Protein AF-A0A957HNW6-F1 (afdb_monomer)

Sequence (121 aa):
MNAKQVIKSQFRATLAMLQQAVEKCPDTVWNDPADKNKFWHIAYHALFYTHLYLQPTEADFTPWSKQQKDYQFMGPVPWPPHNEPEIGDPYTKADVLEYITFCEQQVDDVVDTLDLAGPSG

Structure (mmCIF, N/CA/C/O backbone):
data_AF-A0A957HNW6-F1
#
_entry.id   AF-A0A957HNW6-F1
#
loop_
_atom_site.group_PDB
_atom_site.id
_atom_site.type_symbol
_atom_site.label_atom_id
_atom_site.label_alt_id
_atom_site.label_comp_id
_atom_site.label_asym_id
_atom_site.label_entity_id
_atom_site.label_seq_id
_atom_site.pdbx_PDB_ins_code
_atom_site.Cartn_x
_atom_site.Cartn_y
_atom_site.Cartn_z
_atom_site.occupancy
_atom_site.B_iso_or_equiv
_atom_site.auth_seq_id
_atom_site.auth_comp_id
_atom_site.auth_asym_id
_atom_site.auth_atom_id
_atom_site.pdbx_PDB_model_num
ATOM 1 N N . MET A 1 1 ? -10.988 17.146 20.443 1.00 67.19 1 MET A N 1
ATOM 2 C CA . MET A 1 1 ? -10.368 16.631 19.203 1.00 67.19 1 MET A CA 1
ATOM 3 C C . MET A 1 1 ? -10.812 15.189 19.049 1.00 67.19 1 MET A C 1
ATOM 5 O O . MET A 1 1 ? -10.703 14.451 20.018 1.00 67.19 1 MET A O 1
ATOM 9 N N . ASN A 1 2 ? -11.388 14.803 17.914 1.00 90.94 2 ASN A N 1
ATOM 10 C CA . ASN A 1 2 ? -11.782 13.413 17.686 1.00 90.94 2 ASN A CA 1
ATOM 11 C C . ASN A 1 2 ? -10.570 12.660 17.114 1.00 90.94 2 ASN A C 1
ATOM 13 O O . ASN A 1 2 ? -10.188 12.896 15.970 1.00 90.94 2 ASN A O 1
ATOM 17 N N . ALA A 1 3 ? -9.942 11.801 17.923 1.00 94.25 3 ALA A N 1
ATOM 18 C CA . ALA A 1 3 ? -8.721 11.087 17.542 1.00 94.25 3 ALA A CA 1
ATOM 19 C C . ALA A 1 3 ? -8.908 10.240 16.273 1.00 94.25 3 ALA A C 1
ATOM 21 O O . ALA A 1 3 ? -8.044 10.262 15.403 1.00 94.25 3 ALA A O 1
ATOM 22 N N . LYS A 1 4 ? -10.066 9.587 16.109 1.00 95.25 4 LYS A N 1
ATOM 23 C CA . LYS A 1 4 ? -10.389 8.795 14.912 1.00 95.25 4 LYS A CA 1
ATOM 24 C C . LYS A 1 4 ? -10.420 9.656 13.651 1.00 95.25 4 LYS A C 1
ATOM 26 O O . LYS A 1 4 ? -9.814 9.299 12.647 1.00 95.25 4 LYS A O 1
ATOM 31 N N . GLN A 1 5 ? -11.031 10.842 13.716 1.00 96.44 5 GLN A N 1
ATOM 32 C CA . GLN A 1 5 ? -11.023 11.789 12.591 1.00 96.44 5 GLN A CA 1
ATOM 33 C C . GLN A 1 5 ? -9.607 12.263 12.238 1.00 96.44 5 GLN A C 1
ATOM 35 O O . GLN A 1 5 ? -9.278 12.388 11.059 1.00 96.44 5 GLN A O 1
ATOM 40 N N . VAL A 1 6 ? -8.759 12.503 13.244 1.00 97.25 6 VAL A N 1
ATOM 41 C CA . VAL A 1 6 ? -7.352 12.870 13.019 1.00 97.25 6 VAL A CA 1
ATOM 42 C C . VAL A 1 6 ? -6.598 11.721 12.352 1.00 97.25 6 VAL A C 1
ATOM 44 O O . VAL A 1 6 ? -5.931 11.954 11.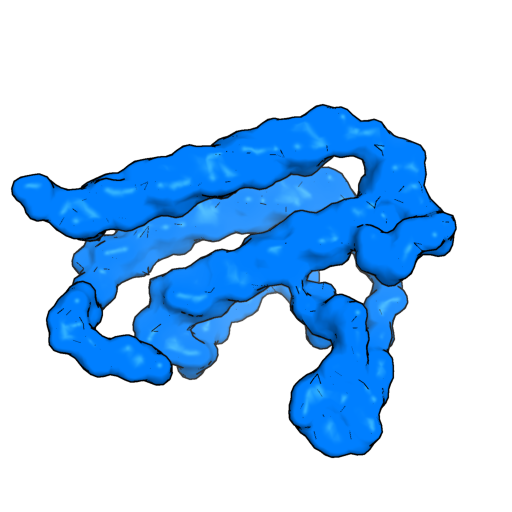349 1.00 97.25 6 VAL A O 1
ATOM 47 N N . ILE A 1 7 ? -6.753 10.490 12.843 1.00 96.06 7 ILE A N 1
ATOM 48 C CA . ILE A 1 7 ? -6.133 9.287 12.268 1.00 96.06 7 ILE A CA 1
ATOM 49 C C . ILE A 1 7 ? -6.548 9.114 10.802 1.00 96.06 7 ILE A C 1
ATOM 51 O O . ILE A 1 7 ? -5.677 9.028 9.936 1.00 96.06 7 ILE A O 1
ATOM 55 N N . LYS A 1 8 ? -7.854 9.174 10.494 1.00 97.62 8 LYS A N 1
ATOM 56 C CA . LYS A 1 8 ? -8.355 9.127 9.107 1.00 97.62 8 LYS A CA 1
ATOM 57 C C . LYS A 1 8 ? -7.711 10.204 8.234 1.00 97.62 8 LYS A C 1
ATOM 59 O O . LYS A 1 8 ? -7.28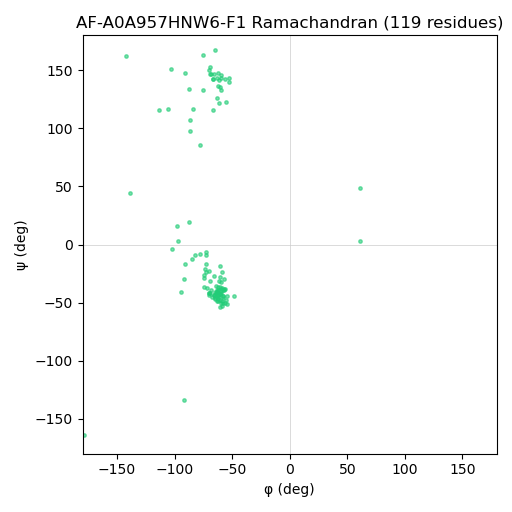4 9.927 7.117 1.00 97.62 8 LYS A O 1
ATOM 64 N N . SER A 1 9 ? -7.600 11.432 8.744 1.00 98.00 9 SER A N 1
ATOM 65 C CA . SER A 1 9 ? -6.959 12.530 8.013 1.00 98.00 9 SER A CA 1
ATOM 66 C C . SER A 1 9 ? -5.474 12.278 7.738 1.00 98.00 9 SER A C 1
ATOM 68 O O . SER A 1 9 ? -5.007 12.632 6.658 1.00 98.00 9 SER A O 1
ATOM 70 N N . GLN A 1 10 ? -4.729 11.699 8.685 1.00 97.88 10 GLN A N 1
ATOM 71 C CA . GLN A 1 10 ? -3.303 11.401 8.506 1.00 97.88 10 GLN A CA 1
ATOM 72 C C . GLN A 1 10 ? -3.085 10.264 7.502 1.00 97.88 10 GLN A C 1
ATOM 74 O O . GLN A 1 10 ? -2.224 10.383 6.627 1.00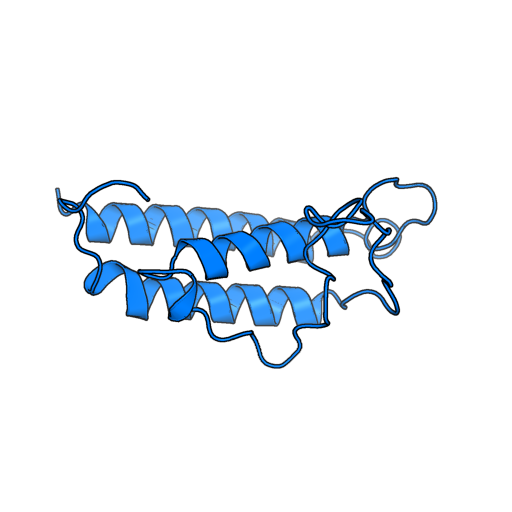 97.88 10 GLN A O 1
ATOM 79 N N . PHE A 1 11 ? -3.900 9.206 7.567 1.00 98.06 11 PHE A N 1
ATOM 80 C CA . PHE A 1 11 ? -3.865 8.123 6.583 1.00 98.06 11 PHE A CA 1
ATOM 81 C C . PHE A 1 11 ? -4.157 8.636 5.175 1.00 98.06 11 PHE A C 1
ATOM 83 O O . PHE A 1 11 ? -3.349 8.414 4.279 1.00 98.06 11 PHE A O 1
ATOM 90 N N . ARG A 1 12 ? -5.245 9.395 4.989 1.00 98.06 12 ARG A N 1
ATOM 91 C CA . ARG A 1 12 ? -5.591 9.984 3.684 1.00 98.06 12 ARG A CA 1
ATOM 92 C C . ARG A 1 12 ? -4.485 10.881 3.140 1.00 98.06 12 ARG A C 1
ATOM 94 O O . ARG A 1 12 ? -4.132 10.773 1.974 1.00 98.06 12 ARG A O 1
ATOM 101 N N . ALA A 1 13 ? -3.897 11.736 3.978 1.00 98.50 13 ALA A N 1
ATOM 102 C CA . ALA A 1 13 ? -2.780 12.576 3.552 1.00 98.50 13 ALA A CA 1
ATOM 103 C C . ALA A 1 13 ? -1.576 11.734 3.099 1.00 98.50 13 ALA A C 1
ATOM 105 O O . ALA A 1 13 ? -0.974 12.019 2.068 1.00 98.50 13 ALA A O 1
ATOM 106 N N . THR A 1 14 ? -1.249 10.673 3.839 1.00 98.19 14 THR A N 1
ATOM 107 C CA . THR A 1 14 ? -0.104 9.802 3.535 1.00 98.19 14 THR A CA 1
ATOM 108 C C . THR A 1 14 ? -0.339 8.973 2.273 1.00 98.19 14 THR A C 1
ATOM 110 O O . THR A 1 14 ? 0.544 8.903 1.418 1.00 98.19 14 THR A O 1
ATOM 113 N N . LEU A 1 15 ? -1.536 8.405 2.111 1.00 98.62 15 LEU A N 1
ATOM 114 C CA . LEU A 1 15 ? -1.936 7.666 0.912 1.00 98.62 15 LEU A CA 1
ATOM 115 C C . LEU A 1 15 ? -1.959 8.579 -0.319 1.00 98.62 15 LEU A C 1
ATOM 117 O O . LEU A 1 15 ? -1.408 8.204 -1.350 1.00 98.62 15 LEU A O 1
ATOM 121 N N . ALA A 1 16 ? -2.444 9.818 -0.191 1.00 98.69 16 ALA A N 1
ATOM 122 C CA . ALA A 1 16 ? -2.390 10.807 -1.267 1.00 98.69 16 ALA A CA 1
ATOM 123 C C . ALA A 1 16 ? -0.949 11.200 -1.648 1.00 98.69 16 ALA A C 1
ATOM 125 O O . ALA A 1 16 ? -0.656 11.431 -2.824 1.00 98.69 16 ALA A O 1
ATOM 126 N N . MET A 1 17 ? -0.022 11.275 -0.684 1.00 98.75 17 MET A N 1
ATOM 127 C CA . MET A 1 17 ? 1.400 11.476 -0.997 1.00 98.75 17 MET A CA 1
ATOM 128 C C . MET A 1 17 ? 1.987 10.274 -1.747 1.00 98.75 17 MET A C 1
ATOM 130 O O . MET A 1 17 ? 2.714 10.467 -2.723 1.00 98.75 17 MET A O 1
ATOM 134 N N . LEU A 1 18 ? 1.667 9.048 -1.320 1.00 98.69 18 LEU A N 1
ATOM 135 C CA . LEU A 1 18 ? 2.121 7.833 -1.997 1.00 98.69 18 LEU A CA 1
ATOM 136 C C . LEU A 1 18 ? 1.546 7.735 -3.417 1.00 98.69 18 LEU A C 1
ATOM 138 O O . LEU A 1 18 ? 2.293 7.440 -4.347 1.00 98.69 18 LEU A O 1
ATOM 142 N N . GLN A 1 19 ? 0.265 8.061 -3.603 1.00 98.75 19 GLN A N 1
ATOM 143 C CA . GLN A 1 19 ? -0.380 8.135 -4.915 1.00 98.75 19 GLN A CA 1
ATOM 144 C C . GLN A 1 19 ? 0.390 9.063 -5.853 1.00 98.75 19 GLN A C 1
ATOM 146 O O . GLN A 1 19 ? 0.797 8.648 -6.936 1.00 98.75 19 GLN A O 1
ATOM 151 N N . GLN A 1 20 ? 0.683 10.288 -5.407 1.00 98.75 20 GLN A N 1
ATOM 152 C CA . GLN A 1 20 ? 1.464 11.235 -6.202 1.00 98.75 20 GLN A CA 1
ATOM 153 C C . GLN A 1 20 ? 2.867 10.712 -6.531 1.00 98.75 20 GLN A C 1
ATOM 155 O O . GLN A 1 20 ? 3.380 10.991 -7.614 1.00 98.75 20 GLN A O 1
ATOM 160 N N . ALA A 1 21 ? 3.505 9.983 -5.611 1.00 98.62 21 ALA A N 1
ATOM 161 C CA . ALA A 1 21 ? 4.813 9.381 -5.853 1.00 98.62 21 ALA A CA 1
ATOM 162 C C . ALA A 1 21 ? 4.741 8.299 -6.944 1.00 98.62 21 ALA A C 1
ATOM 164 O O . ALA A 1 21 ? 5.589 8.278 -7.833 1.00 98.62 21 ALA A O 1
ATOM 165 N N . VAL A 1 22 ? 3.713 7.443 -6.913 1.00 98.69 22 VAL A N 1
ATOM 166 C CA . VAL A 1 22 ? 3.469 6.399 -7.925 1.00 98.69 22 VAL A CA 1
ATOM 167 C C . VAL A 1 22 ? 3.155 7.013 -9.292 1.00 98.69 22 VAL A C 1
ATOM 169 O O . VAL A 1 22 ? 3.748 6.608 -10.291 1.00 98.69 22 VAL A O 1
ATOM 172 N N . GLU A 1 23 ? 2.283 8.024 -9.345 1.00 98.56 23 GLU A N 1
ATOM 173 C CA . GLU A 1 23 ? 1.903 8.718 -10.585 1.00 98.56 23 GLU A CA 1
ATOM 174 C C . GLU A 1 23 ? 3.090 9.432 -11.245 1.00 98.56 23 GLU A C 1
ATOM 176 O O . GLU A 1 23 ? 3.242 9.395 -12.466 1.00 98.56 23 GLU A O 1
ATOM 181 N N . LYS A 1 24 ? 3.950 10.072 -10.443 1.00 98.38 24 LYS A N 1
ATOM 182 C CA . LYS A 1 24 ? 5.112 10.835 -10.931 1.00 98.38 24 LYS A CA 1
ATOM 183 C C . LYS A 1 24 ? 6.354 9.978 -11.171 1.00 98.38 24 LYS A C 1
ATOM 185 O O . LYS A 1 24 ? 7.311 10.473 -11.766 1.00 98.38 24 LYS A O 1
ATOM 190 N N . CYS A 1 25 ? 6.377 8.730 -10.702 1.00 98.31 25 CYS A N 1
ATOM 191 C CA . CYS A 1 25 ? 7.516 7.835 -10.883 1.00 98.31 25 CYS A CA 1
ATOM 192 C C . CYS A 1 25 ? 7.738 7.560 -12.382 1.00 98.31 25 CYS A C 1
ATOM 194 O O . CYS A 1 25 ? 6.799 7.142 -13.053 1.00 98.31 25 CYS A O 1
ATOM 196 N N . PRO A 1 26 ? 8.932 7.774 -12.959 1.00 97.94 26 PRO A N 1
ATOM 197 C CA . PRO A 1 26 ? 9.202 7.404 -14.350 1.00 97.94 26 PRO A CA 1
ATOM 198 C C . PRO A 1 26 ? 9.157 5.885 -14.567 1.00 97.94 26 PRO A C 1
ATOM 200 O O . PRO A 1 26 ? 9.575 5.121 -13.700 1.00 97.94 26 PRO A O 1
ATOM 203 N N . ASP A 1 27 ? 8.723 5.428 -15.746 1.00 95.81 27 ASP A N 1
ATOM 204 C CA . ASP A 1 27 ? 8.676 3.986 -16.067 1.00 95.81 27 ASP A CA 1
ATOM 205 C C . ASP A 1 27 ? 10.056 3.319 -15.989 1.00 95.81 27 ASP A C 1
ATOM 207 O O . ASP A 1 27 ? 10.168 2.169 -15.573 1.00 95.81 27 ASP A O 1
ATOM 211 N N . THR A 1 28 ? 11.117 4.061 -16.318 1.00 96.88 28 THR A N 1
ATOM 212 C CA . THR A 1 28 ? 12.503 3.582 -16.227 1.00 96.88 28 THR A CA 1
ATOM 213 C C . THR A 1 28 ? 12.946 3.304 -14.794 1.00 96.88 28 THR A C 1
ATOM 215 O O . THR A 1 28 ? 13.820 2.474 -14.598 1.00 96.88 28 THR A O 1
ATOM 218 N N . VAL A 1 29 ? 12.351 3.985 -13.808 1.00 97.75 29 VAL A N 1
ATOM 219 C CA . VAL A 1 29 ? 12.655 3.822 -12.376 1.00 97.75 29 VAL A CA 1
ATOM 220 C C . VAL A 1 29 ? 11.732 2.786 -11.732 1.00 97.75 29 VAL A C 1
ATOM 222 O O . VAL A 1 29 ? 12.124 2.103 -10.792 1.00 97.75 29 VAL A O 1
ATOM 225 N N . TRP A 1 30 ? 10.506 2.632 -12.247 1.00 98.19 30 TRP A N 1
ATOM 226 C CA . TRP A 1 30 ? 9.469 1.771 -11.666 1.00 98.19 30 TRP A CA 1
ATOM 227 C C . TRP A 1 30 ? 9.967 0.361 -11.319 1.00 98.19 30 TRP A C 1
ATOM 229 O O . TRP A 1 30 ? 9.686 -0.151 -10.233 1.00 98.19 30 TRP A O 1
ATOM 239 N N . ASN A 1 31 ? 10.728 -0.239 -12.237 1.00 97.31 31 ASN A N 1
ATOM 240 C CA . ASN A 1 31 ? 11.304 -1.573 -12.107 1.00 97.31 31 ASN A CA 1
ATOM 241 C C . ASN A 1 31 ? 12.756 -1.618 -12.623 1.00 97.31 31 ASN A C 1
ATOM 243 O O . ASN A 1 31 ? 13.119 -2.527 -13.371 1.00 97.31 31 ASN A O 1
ATOM 247 N N . ASP A 1 32 ? 13.578 -0.623 -12.269 1.00 97.50 32 ASP A N 1
ATOM 248 C CA . ASP A 1 32 ? 14.977 -0.564 -12.714 1.00 97.50 32 ASP A CA 1
ATOM 249 C C . ASP A 1 32 ? 15.754 -1.796 -12.207 1.00 97.50 32 ASP A C 1
ATOM 251 O O . ASP A 1 32 ? 15.812 -2.016 -10.993 1.00 97.50 32 ASP A O 1
ATOM 255 N N . PRO A 1 33 ? 16.372 -2.623 -13.076 1.00 94.88 33 PRO A N 1
ATOM 256 C CA . PRO A 1 33 ? 17.150 -3.788 -12.660 1.00 94.88 33 PRO A CA 1
ATOM 257 C C . PRO A 1 33 ? 18.334 -3.457 -11.734 1.00 94.88 33 PRO A C 1
ATOM 259 O O . PRO A 1 33 ? 18.717 -4.334 -10.959 1.00 94.88 33 PRO A O 1
ATOM 262 N N . ALA A 1 34 ? 18.863 -2.230 -11.751 1.00 96.62 34 ALA A N 1
ATOM 263 C CA . ALA A 1 34 ? 19.968 -1.799 -10.893 1.00 96.62 34 ALA A CA 1
ATOM 264 C C . ALA A 1 34 ? 19.569 -1.602 -9.418 1.00 96.62 34 ALA A C 1
ATOM 266 O O . ALA A 1 34 ? 20.424 -1.701 -8.535 1.00 96.62 34 ALA A O 1
ATOM 267 N N . ASP A 1 35 ? 18.287 -1.362 -9.133 1.00 95.06 35 ASP A N 1
ATOM 268 C CA . ASP A 1 35 ? 17.820 -1.118 -7.768 1.00 95.06 35 ASP A CA 1
ATOM 269 C C . ASP A 1 35 ? 17.764 -2.406 -6.945 1.00 95.06 35 ASP A C 1
ATOM 271 O O . ASP A 1 35 ? 17.188 -3.408 -7.372 1.00 95.06 35 ASP A O 1
ATOM 275 N N . LYS A 1 36 ? 18.290 -2.381 -5.715 1.00 91.50 36 LYS A N 1
ATOM 276 C CA . LYS A 1 36 ? 18.152 -3.521 -4.792 1.00 91.50 36 LYS A CA 1
ATOM 277 C C . LYS A 1 36 ? 16.681 -3.793 -4.459 1.00 91.50 36 LYS A C 1
ATOM 279 O O . LYS A 1 36 ? 16.236 -4.929 -4.557 1.00 91.50 36 LYS A O 1
ATOM 284 N N . ASN A 1 37 ? 15.947 -2.742 -4.097 1.00 92.69 37 ASN A N 1
ATOM 285 C CA . ASN A 1 37 ? 14.510 -2.790 -3.848 1.00 92.69 37 ASN A CA 1
ATOM 286 C C . ASN A 1 37 ? 13.826 -1.953 -4.924 1.00 92.69 37 ASN A C 1
ATOM 288 O O . ASN A 1 37 ? 14.051 -0.745 -4.995 1.00 92.69 37 ASN A O 1
ATOM 292 N N . LYS A 1 38 ? 13.012 -2.592 -5.765 1.00 97.25 38 LYS A N 1
ATOM 293 C CA . LYS A 1 38 ? 12.330 -1.919 -6.876 1.00 97.25 38 LYS A CA 1
ATOM 294 C C . LYS A 1 38 ? 11.281 -0.949 -6.345 1.00 97.25 38 LYS A C 1
ATOM 296 O O . LYS A 1 38 ? 10.625 -1.242 -5.344 1.00 97.25 38 LYS A O 1
ATOM 301 N N . PHE A 1 39 ? 11.062 0.166 -7.041 1.00 98.44 39 PHE A N 1
ATOM 302 C CA . PHE A 1 39 ? 10.076 1.164 -6.618 1.00 98.44 39 PHE A CA 1
ATOM 303 C C . PHE A 1 39 ? 8.683 0.547 -6.424 1.00 98.44 39 PHE A C 1
ATOM 305 O O . PHE A 1 39 ? 8.053 0.762 -5.387 1.00 98.44 39 PHE A O 1
ATOM 312 N N . TRP A 1 40 ? 8.219 -0.256 -7.390 1.00 98.44 40 TRP A N 1
ATOM 313 C CA . TRP A 1 40 ? 6.917 -0.928 -7.307 1.00 98.44 40 TRP A CA 1
ATOM 314 C C . TRP A 1 40 ? 6.799 -1.814 -6.061 1.00 98.44 40 TRP A C 1
ATOM 316 O O . TRP A 1 40 ? 5.753 -1.844 -5.415 1.00 98.44 40 TRP A O 1
ATOM 326 N N . HIS A 1 41 ? 7.887 -2.501 -5.699 1.00 98.25 41 HIS A N 1
ATOM 327 C CA . HIS A 1 41 ? 7.931 -3.430 -4.574 1.00 98.25 41 HIS A CA 1
ATOM 328 C C . HIS A 1 41 ? 7.895 -2.674 -3.247 1.00 98.25 41 HIS A C 1
ATOM 330 O O . HIS A 1 41 ? 7.195 -3.084 -2.326 1.00 98.25 41 HIS A O 1
ATOM 336 N N . ILE A 1 42 ? 8.557 -1.514 -3.183 1.00 98.38 42 ILE A N 1
ATOM 337 C CA . ILE A 1 42 ? 8.483 -0.590 -2.045 1.00 98.38 42 ILE A CA 1
ATOM 338 C C . ILE A 1 42 ? 7.072 -0.045 -1.859 1.00 98.38 42 ILE A C 1
ATOM 340 O O . ILE A 1 42 ? 6.540 -0.100 -0.748 1.00 98.38 42 ILE A O 1
ATOM 344 N N . ALA A 1 43 ? 6.452 0.442 -2.933 1.00 98.50 43 ALA A N 1
ATOM 345 C CA . ALA A 1 43 ? 5.090 0.958 -2.872 1.00 98.50 43 ALA A CA 1
ATOM 346 C C . ALA A 1 43 ? 4.099 -0.134 -2.435 1.00 98.50 43 ALA A C 1
ATOM 348 O O . ALA A 1 43 ? 3.292 0.087 -1.532 1.00 98.50 43 ALA A O 1
ATOM 349 N N . TYR A 1 44 ? 4.209 -1.332 -3.014 1.00 98.56 44 TYR A N 1
ATOM 350 C CA . TYR A 1 44 ? 3.378 -2.474 -2.645 1.00 98.56 44 TYR A CA 1
ATOM 351 C C . TYR A 1 44 ? 3.581 -2.906 -1.186 1.00 98.56 44 TYR A C 1
ATOM 353 O O . TYR A 1 44 ? 2.603 -3.081 -0.466 1.00 98.56 44 TYR A O 1
ATOM 361 N N . HIS A 1 45 ? 4.826 -3.040 -0.723 1.00 98.38 45 HIS A N 1
ATOM 362 C CA . HIS A 1 45 ? 5.137 -3.402 0.663 1.00 98.38 45 HIS A CA 1
ATOM 363 C C . HIS A 1 45 ? 4.527 -2.411 1.659 1.00 98.38 45 HIS A C 1
ATOM 365 O O . HIS A 1 45 ? 3.888 -2.818 2.628 1.0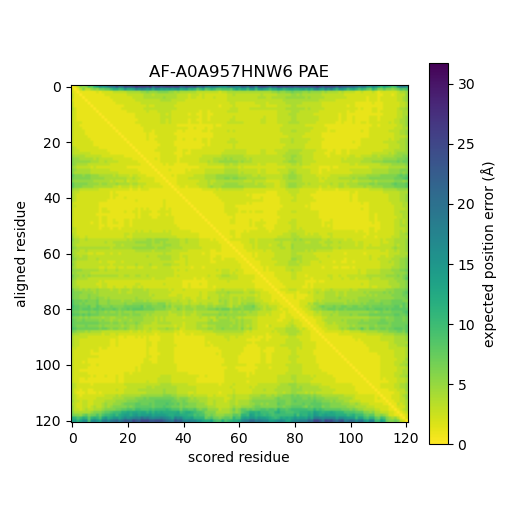0 98.38 45 HIS A O 1
ATOM 371 N N . ALA A 1 46 ? 4.677 -1.107 1.402 1.00 98.44 46 ALA A N 1
ATOM 372 C CA . ALA A 1 46 ? 4.096 -0.072 2.250 1.00 98.44 46 ALA A CA 1
ATOM 373 C C . ALA A 1 46 ? 2.564 -0.192 2.327 1.00 98.44 46 ALA A C 1
ATOM 375 O O . ALA A 1 46 ? 1.991 -0.088 3.414 1.00 98.44 46 ALA A O 1
ATOM 376 N N . LEU A 1 47 ? 1.899 -0.461 1.199 1.00 98.69 47 LEU A N 1
ATOM 377 C CA . LEU A 1 47 ? 0.448 -0.659 1.150 1.00 98.69 47 LEU A CA 1
ATOM 378 C C . LEU A 1 47 ? 0.005 -1.947 1.831 1.00 98.69 47 LEU A C 1
ATOM 380 O O . LEU A 1 47 ? -0.973 -1.926 2.572 1.00 98.69 47 LEU A O 1
ATOM 384 N N . PHE A 1 48 ? 0.737 -3.044 1.636 1.00 98.50 48 PHE A N 1
ATOM 385 C CA . PHE A 1 48 ? 0.453 -4.310 2.300 1.00 98.50 48 PHE A CA 1
ATOM 386 C C . PHE A 1 48 ? 0.431 -4.137 3.819 1.00 98.50 48 PHE A C 1
ATOM 388 O O . PHE A 1 48 ? -0.553 -4.500 4.458 1.00 98.50 48 PHE A O 1
ATOM 395 N N . TYR A 1 49 ? 1.467 -3.522 4.394 1.00 97.81 49 TYR A N 1
ATOM 396 C CA . TYR A 1 49 ? 1.528 -3.320 5.842 1.00 97.81 49 TYR A CA 1
ATOM 397 C C . TYR A 1 49 ? 0.586 -2.223 6.339 1.00 97.81 49 TYR A C 1
ATOM 399 O O . TYR A 1 49 ? 0.082 -2.330 7.453 1.00 97.81 49 TYR A O 1
ATOM 407 N N . THR A 1 50 ? 0.275 -1.219 5.512 1.00 97.69 50 THR A N 1
ATOM 408 C CA . THR A 1 50 ? -0.811 -0.272 5.810 1.00 97.69 50 THR A CA 1
ATOM 409 C C . THR A 1 50 ? -2.134 -1.014 5.963 1.00 97.69 50 THR A C 1
ATOM 411 O O . THR A 1 50 ? -2.838 -0.813 6.945 1.00 97.69 50 THR A O 1
ATOM 414 N N . HIS A 1 51 ? -2.457 -1.900 5.023 1.00 97.94 51 HIS A N 1
ATOM 415 C CA . HIS A 1 51 ? -3.692 -2.668 5.044 1.00 97.94 51 HIS A CA 1
ATOM 416 C C . HIS A 1 51 ? -3.729 -3.677 6.202 1.00 97.94 51 HIS A C 1
ATOM 418 O O . HIS A 1 51 ? -4.736 -3.740 6.908 1.00 97.94 51 HIS A O 1
ATOM 424 N N . LEU A 1 52 ? -2.639 -4.421 6.425 1.00 96.81 52 LEU A N 1
ATOM 425 C CA . LEU A 1 52 ? -2.522 -5.407 7.501 1.00 96.81 52 LEU A CA 1
ATOM 426 C C . LEU A 1 52 ? -2.675 -4.764 8.882 1.00 96.81 52 LEU A C 1
ATOM 428 O O . LEU A 1 52 ? -3.534 -5.177 9.651 1.00 96.81 52 LEU A O 1
ATOM 432 N N . TYR A 1 53 ? -1.882 -3.733 9.186 1.00 94.12 53 TYR A N 1
ATOM 433 C CA . TYR A 1 53 ? -1.876 -3.110 10.516 1.00 94.12 53 TYR A CA 1
ATOM 434 C C . TYR A 1 53 ? -3.048 -2.175 10.777 1.00 94.12 53 TYR A C 1
ATOM 436 O O . TYR A 1 53 ? -3.231 -1.709 11.900 1.00 94.12 53 TYR A O 1
ATOM 444 N N . LEU A 1 54 ? -3.847 -1.894 9.755 1.00 93.94 54 LEU A N 1
ATOM 445 C CA . LEU A 1 54 ? -5.121 -1.233 9.951 1.00 93.94 54 LEU A CA 1
ATOM 446 C C . LEU A 1 54 ? -6.167 -2.178 10.553 1.00 93.94 54 LEU A C 1
ATOM 448 O O . LEU A 1 54 ? -7.088 -1.697 11.208 1.00 93.94 54 LEU A O 1
ATOM 452 N N . GLN A 1 55 ? -6.040 -3.493 10.344 1.00 93.44 55 GLN A N 1
ATOM 453 C CA . GLN A 1 55 ? -7.004 -4.462 10.861 1.00 93.44 55 GLN A CA 1
ATOM 454 C C . GLN A 1 55 ? -6.912 -4.593 12.389 1.00 93.44 55 GLN A C 1
ATOM 456 O O . GLN A 1 55 ? -5.825 -4.442 12.948 1.00 93.44 55 GLN A O 1
ATOM 461 N N . PRO A 1 56 ? -8.022 -4.923 13.080 1.00 89.19 56 PRO A N 1
ATOM 462 C CA . PRO A 1 56 ? -8.006 -5.132 14.528 1.00 89.19 56 PRO A CA 1
ATOM 463 C C . PRO A 1 56 ? -7.048 -6.245 14.974 1.00 89.19 56 PRO A C 1
ATOM 465 O O . PRO A 1 56 ? -6.400 -6.117 16.011 1.00 89.19 56 PRO A O 1
ATOM 468 N N . THR A 1 57 ? -6.952 -7.328 14.196 1.00 89.56 57 THR A N 1
ATOM 469 C CA . THR A 1 57 ? -6.005 -8.429 14.411 1.00 89.56 57 THR A CA 1
ATOM 470 C C . THR A 1 57 ? -5.472 -8.964 13.079 1.00 89.56 57 THR A C 1
ATOM 472 O O . THR A 1 57 ? -6.090 -8.776 12.031 1.00 89.56 57 THR A O 1
ATOM 475 N N . GLU A 1 58 ? -4.356 -9.703 13.106 1.00 91.25 58 GLU A N 1
ATOM 476 C CA . GLU A 1 58 ? -3.838 -10.389 11.908 1.00 91.25 58 GLU A CA 1
ATOM 477 C C . GLU A 1 58 ? -4.834 -11.411 11.329 1.00 91.25 58 GLU A C 1
ATOM 479 O O . GLU A 1 58 ? -4.834 -11.653 10.125 1.00 91.25 58 GLU A O 1
ATOM 484 N N . ALA A 1 59 ? -5.705 -11.995 12.161 1.00 93.19 59 ALA A N 1
ATOM 485 C CA . ALA A 1 59 ? -6.706 -12.969 11.723 1.00 93.19 59 ALA A CA 1
ATOM 486 C C . ALA A 1 59 ? -7.872 -12.329 10.949 1.00 93.19 59 ALA A C 1
ATOM 488 O O . ALA A 1 59 ? -8.542 -13.020 10.183 1.00 93.19 59 ALA A O 1
ATOM 489 N N . ASP A 1 60 ? -8.095 -11.024 11.125 1.00 93.25 60 ASP A N 1
ATOM 490 C CA . ASP A 1 60 ? -9.118 -10.263 10.400 1.00 93.25 60 ASP A CA 1
ATOM 491 C C . ASP A 1 60 ? -8.632 -9.814 9.009 1.00 93.25 60 ASP A C 1
ATOM 493 O O . ASP A 1 60 ? -9.412 -9.321 8.191 1.00 93.25 60 ASP A O 1
ATOM 497 N N . PHE A 1 61 ? -7.341 -9.995 8.710 1.00 95.88 61 PHE A N 1
ATOM 498 C CA . PHE A 1 61 ? -6.766 -9.608 7.431 1.00 95.88 61 PHE A CA 1
ATOM 499 C C . PHE A 1 61 ? -7.311 -10.445 6.278 1.00 95.88 61 PHE A C 1
ATOM 501 O O . PHE A 1 61 ? -7.055 -11.644 6.156 1.00 95.88 61 PHE A O 1
ATOM 508 N N . THR A 1 62 ? -8.011 -9.767 5.372 1.00 96.38 62 THR A N 1
ATOM 509 C CA . THR A 1 62 ? -8.451 -10.339 4.102 1.00 96.38 62 THR A CA 1
ATOM 510 C C . THR A 1 62 ? -7.593 -9.769 2.975 1.00 96.38 62 THR A C 1
ATOM 512 O O . THR A 1 62 ? -7.651 -8.565 2.743 1.00 96.38 62 THR A O 1
ATOM 515 N N . PRO A 1 63 ? -6.810 -10.593 2.255 1.00 96.44 63 PRO A N 1
ATOM 516 C CA . PRO A 1 63 ? -5.973 -10.140 1.147 1.00 96.44 63 PRO A CA 1
ATOM 517 C C . PRO A 1 63 ? -6.725 -9.330 0.088 1.00 96.44 63 PRO A C 1
ATOM 519 O O . PRO A 1 63 ? -7.852 -9.660 -0.284 1.00 96.44 63 PRO A O 1
ATOM 522 N N . TRP A 1 64 ? -6.058 -8.319 -0.473 1.00 97.81 64 TRP A N 1
ATOM 523 C CA . TRP A 1 64 ? -6.524 -7.680 -1.705 1.00 97.81 64 TRP A CA 1
ATOM 524 C C . TRP A 1 64 ? -6.537 -8.691 -2.859 1.00 97.81 64 TRP A C 1
ATOM 526 O O . TRP A 1 64 ? -5.703 -9.592 -2.925 1.00 97.81 64 TRP A O 1
ATOM 536 N N . SER A 1 65 ? -7.483 -8.538 -3.786 1.00 97.62 65 SER A N 1
ATOM 537 C CA . SER A 1 65 ? -7.798 -9.525 -4.829 1.00 97.62 65 SER A CA 1
ATOM 538 C C . SER A 1 65 ? -6.618 -9.913 -5.723 1.00 97.62 65 SER A C 1
ATOM 540 O O . SER A 1 65 ? -6.580 -11.040 -6.214 1.00 97.62 65 SER A O 1
ATOM 542 N N . LYS A 1 66 ? -5.660 -9.004 -5.938 1.00 97.94 66 LYS A N 1
ATOM 543 C CA . LYS A 1 66 ? -4.463 -9.248 -6.759 1.00 97.94 66 LYS A CA 1
ATOM 544 C C . LYS A 1 66 ? -3.226 -9.633 -5.950 1.00 97.94 66 LYS A C 1
ATOM 546 O O . LYS A 1 66 ? -2.162 -9.794 -6.544 1.00 97.94 66 LYS A O 1
ATOM 551 N N . GLN A 1 67 ? -3.345 -9.778 -4.629 1.00 96.06 67 GLN A N 1
ATOM 552 C CA . GLN A 1 67 ? -2.227 -10.145 -3.770 1.00 96.06 67 GLN A CA 1
ATOM 553 C C . GLN A 1 67 ? -1.584 -11.455 -4.240 1.00 96.06 67 GLN A C 1
ATOM 555 O O . GLN A 1 67 ? -2.216 -12.509 -4.279 1.00 96.06 67 GLN A O 1
ATOM 560 N N . GLN A 1 68 ? -0.292 -11.378 -4.531 1.00 96.56 68 GLN A N 1
ATOM 561 C CA . GLN A 1 68 ? 0.565 -12.525 -4.779 1.00 96.56 68 GLN A CA 1
ATOM 562 C C . GLN A 1 68 ? 1.213 -12.999 -3.482 1.00 96.56 68 GLN A C 1
ATOM 564 O O . GLN A 1 68 ? 1.502 -12.213 -2.573 1.00 96.56 68 GLN A O 1
ATOM 569 N N . LYS A 1 69 ? 1.440 -14.309 -3.400 1.00 95.00 69 LYS A N 1
ATOM 570 C CA . LYS A 1 69 ? 2.071 -14.938 -2.243 1.00 95.00 69 LYS A CA 1
ATOM 571 C C . LYS A 1 69 ? 3.471 -14.358 -2.018 1.00 95.00 69 LYS A C 1
ATOM 573 O O . LYS A 1 69 ? 4.255 -14.266 -2.953 1.00 95.00 69 LYS A O 1
ATOM 578 N N . ASP A 1 70 ? 3.766 -14.001 -0.771 1.00 95.69 70 ASP A N 1
ATOM 579 C CA . ASP A 1 70 ? 5.082 -13.572 -0.276 1.00 95.69 70 ASP A CA 1
ATOM 580 C C . ASP A 1 70 ? 5.669 -12.298 -0.921 1.00 95.69 70 ASP A C 1
ATOM 582 O O . ASP A 1 70 ? 6.746 -11.847 -0.529 1.00 95.69 70 ASP A O 1
ATOM 586 N N . TYR A 1 71 ? 4.937 -11.632 -1.823 1.00 96.94 71 TYR A N 1
ATOM 587 C CA . TYR A 1 71 ? 5.367 -10.384 -2.462 1.00 96.94 71 TYR A CA 1
ATOM 588 C C . TYR A 1 71 ? 5.600 -9.240 -1.470 1.00 96.94 71 TYR A C 1
ATOM 590 O O . TYR A 1 71 ? 6.246 -8.254 -1.808 1.00 96.94 71 TYR A O 1
ATOM 598 N N . GLN A 1 72 ? 5.064 -9.317 -0.252 1.00 96.81 72 GLN A N 1
ATOM 599 C CA . GLN A 1 72 ? 5.255 -8.287 0.767 1.00 96.81 72 GLN A CA 1
ATOM 600 C C . GLN A 1 72 ? 6.667 -8.295 1.354 1.00 96.81 72 GLN A C 1
ATOM 602 O O . GLN A 1 72 ? 7.060 -7.325 1.995 1.00 96.81 72 GLN A O 1
ATOM 607 N N . PHE A 1 73 ? 7.440 -9.364 1.172 1.00 96.50 73 PHE A N 1
ATOM 608 C CA . PHE A 1 73 ? 8.778 -9.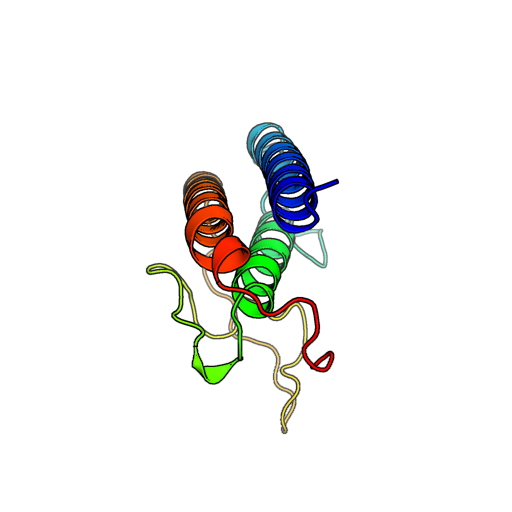454 1.741 1.00 96.50 73 PHE A CA 1
ATOM 609 C C . PHE A 1 73 ? 9.820 -8.840 0.800 1.00 96.50 73 PHE A C 1
ATOM 611 O O . PHE A 1 73 ? 9.832 -9.115 -0.394 1.00 96.50 73 PHE A O 1
ATOM 618 N N . MET A 1 74 ? 10.714 -8.014 1.354 1.00 94.19 74 MET A N 1
ATOM 619 C CA . MET A 1 74 ? 11.868 -7.421 0.649 1.00 94.19 74 MET A CA 1
ATOM 620 C C . MET A 1 74 ? 13.181 -8.186 0.890 1.00 94.19 74 MET A C 1
ATOM 622 O O . MET A 1 74 ? 14.276 -7.653 0.710 1.00 94.19 74 MET A O 1
ATOM 626 N N . GLY A 1 75 ? 13.079 -9.409 1.389 1.00 93.75 75 GLY A N 1
ATOM 627 C CA . GLY A 1 75 ? 14.199 -10.269 1.739 1.00 93.75 75 GLY A CA 1
ATOM 628 C C . GLY A 1 75 ? 13.678 -11.607 2.252 1.00 93.75 75 GLY A C 1
ATOM 629 O O . GLY A 1 75 ? 12.484 -11.883 2.083 1.00 93.75 75 GLY A O 1
ATOM 630 N N . PRO A 1 76 ? 14.525 -12.399 2.928 1.00 95.94 76 PRO A N 1
ATOM 631 C CA . PRO 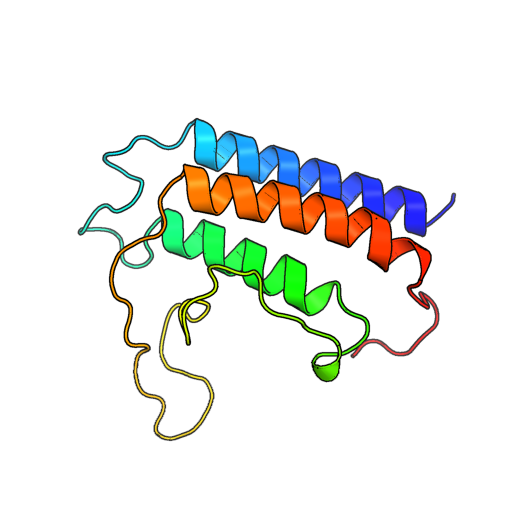A 1 76 ? 14.156 -13.720 3.402 1.00 95.94 76 PRO A CA 1
ATOM 632 C C . PRO A 1 76 ? 12.881 -13.719 4.237 1.00 95.94 76 PRO A C 1
ATOM 634 O O . PRO A 1 76 ? 12.677 -12.849 5.091 1.00 95.94 76 PRO A O 1
ATOM 637 N N . VAL A 1 77 ? 12.046 -14.735 4.033 1.00 95.50 77 VAL A N 1
ATOM 638 C CA . VAL A 1 77 ? 10.852 -14.924 4.858 1.00 95.50 77 VAL A CA 1
ATOM 639 C C . VAL A 1 77 ? 11.241 -15.103 6.337 1.00 95.50 77 VAL A C 1
ATOM 641 O O . VAL A 1 77 ? 12.279 -15.701 6.654 1.00 95.50 77 VAL A O 1
ATOM 644 N N . PRO A 1 78 ? 10.425 -14.609 7.285 1.00 93.94 78 PRO A N 1
ATOM 645 C CA . PRO A 1 78 ? 10.805 -14.582 8.697 1.00 93.94 78 PRO A CA 1
ATOM 646 C C . PRO A 1 78 ? 10.790 -15.963 9.369 1.00 93.94 78 PRO A C 1
ATOM 648 O O . PRO A 1 78 ? 11.270 -16.096 10.493 1.00 93.94 78 PRO A O 1
ATOM 651 N N . TRP A 1 79 ? 10.277 -16.999 8.704 1.00 92.88 79 TRP A N 1
ATOM 652 C CA . TRP A 1 79 ? 10.243 -18.371 9.214 1.00 92.88 79 TRP A CA 1
ATOM 65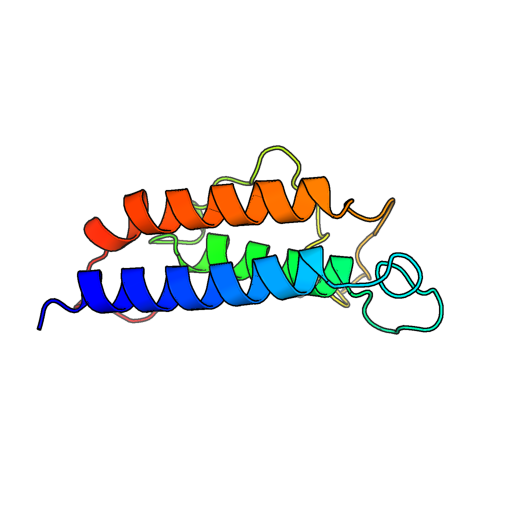3 C C . TRP A 1 79 ? 11.321 -19.265 8.577 1.00 92.88 79 TRP A C 1
ATOM 655 O O . TRP A 1 79 ? 11.687 -19.065 7.416 1.00 92.88 79 TRP A O 1
ATOM 665 N N . PRO A 1 80 ? 11.810 -20.299 9.290 1.00 94.31 80 PRO A N 1
ATOM 666 C CA . PRO A 1 80 ? 12.741 -21.274 8.727 1.00 94.31 80 PRO A CA 1
ATOM 667 C C . PRO A 1 80 ? 12.185 -21.951 7.456 1.00 94.31 80 PRO A C 1
ATOM 669 O O . PRO A 1 80 ? 10.991 -22.252 7.406 1.00 94.31 80 PRO A O 1
ATOM 672 N N . PRO A 1 81 ? 13.020 -22.236 6.439 1.00 95.50 81 PRO A N 1
ATOM 673 C CA . PRO A 1 81 ? 14.478 -22.086 6.414 1.00 95.50 81 PRO A CA 1
ATOM 674 C C . PRO A 1 81 ? 14.970 -20.692 5.967 1.00 95.50 81 PRO A C 1
ATOM 676 O O . PRO A 1 81 ? 16.130 -20.571 5.590 1.00 95.50 81 PRO A O 1
ATOM 679 N N . HIS A 1 82 ? 14.127 -19.651 6.028 1.00 95.12 82 HIS A N 1
ATOM 680 C CA . HIS A 1 82 ? 14.451 -18.281 5.606 1.00 95.12 82 HIS A CA 1
ATOM 681 C C . HIS A 1 82 ? 14.823 -18.187 4.121 1.00 95.12 82 HIS A C 1
ATOM 683 O O . HIS A 1 82 ? 15.843 -17.615 3.746 1.00 95.12 82 HIS A O 1
ATOM 689 N N . ASN A 1 83 ? 13.995 -18.789 3.267 1.00 95.00 83 ASN A N 1
ATOM 690 C CA . ASN A 1 83 ? 14.156 -18.675 1.820 1.00 95.00 83 ASN A CA 1
ATOM 691 C C . ASN A 1 83 ? 13.835 -17.253 1.342 1.00 95.00 83 ASN A C 1
ATOM 693 O O . ASN A 1 83 ? 13.006 -16.562 1.937 1.00 95.00 83 ASN A O 1
ATOM 697 N N . GLU A 1 84 ? 14.442 -16.850 0.229 1.00 93.88 84 GLU A N 1
ATOM 698 C CA . GLU A 1 84 ? 13.999 -15.665 -0.506 1.00 93.88 84 GLU A CA 1
ATOM 699 C C . GLU A 1 84 ? 12.604 -15.910 -1.113 1.00 93.88 84 GLU A C 1
ATOM 701 O O . GLU A 1 84 ? 12.321 -17.033 -1.549 1.00 93.88 84 GLU A O 1
ATOM 706 N N . PRO A 1 85 ? 11.722 -14.897 -1.142 1.00 93.75 85 PRO A N 1
ATOM 707 C CA . PRO A 1 85 ? 10.412 -15.016 -1.765 1.00 93.75 85 PRO A CA 1
ATOM 708 C C . PRO A 1 85 ? 10.547 -15.186 -3.284 1.00 93.75 85 PRO A C 1
ATOM 710 O O . PRO A 1 85 ? 11.381 -14.553 -3.934 1.00 93.75 85 PRO A O 1
ATOM 713 N N . GLU A 1 86 ? 9.686 -16.017 -3.869 1.00 92.69 86 GLU A N 1
ATOM 714 C CA . GLU A 1 86 ? 9.596 -16.178 -5.322 1.00 92.69 86 GLU A CA 1
ATOM 715 C C . GLU A 1 86 ? 8.815 -15.002 -5.926 1.00 92.69 86 GLU A C 1
ATOM 717 O O . GLU A 1 86 ? 7.599 -15.055 -6.108 1.00 92.69 86 GLU A O 1
ATOM 722 N N . ILE A 1 87 ? 9.525 -13.908 -6.207 1.00 93.00 87 ILE A N 1
ATOM 723 C CA . ILE A 1 87 ? 8.956 -12.722 -6.852 1.00 93.00 87 ILE A CA 1
ATOM 724 C C . ILE A 1 87 ? 8.953 -12.918 -8.373 1.00 93.00 87 ILE A C 1
ATOM 726 O O . ILE A 1 87 ? 10.010 -13.043 -8.992 1.00 93.00 87 ILE A O 1
ATOM 730 N N . GLY A 1 88 ? 7.759 -12.951 -8.965 1.00 92.50 88 GLY A N 1
ATOM 731 C CA . GLY A 1 88 ? 7.540 -13.013 -10.409 1.00 92.50 88 GLY A CA 1
ATOM 732 C C . GLY A 1 88 ? 7.402 -11.624 -11.037 1.00 92.50 88 GLY A C 1
ATOM 733 O O . GLY A 1 88 ? 8.188 -10.717 -10.761 1.00 92.50 88 GLY A O 1
ATOM 734 N N . ASP A 1 89 ? 6.387 -11.455 -11.888 1.00 95.69 89 ASP A N 1
ATOM 735 C CA . ASP A 1 89 ? 6.151 -10.196 -12.595 1.00 95.69 89 ASP A CA 1
ATOM 736 C C . ASP A 1 89 ? 5.867 -9.031 -11.626 1.00 95.69 89 ASP A C 1
ATOM 738 O O . ASP A 1 89 ? 5.174 -9.220 -10.615 1.00 95.69 89 ASP A O 1
ATOM 742 N N . PRO A 1 90 ? 6.381 -7.822 -11.924 1.00 97.12 90 PRO A N 1
ATOM 743 C CA . PRO A 1 90 ? 6.141 -6.637 -11.114 1.00 97.12 90 PRO A CA 1
ATOM 744 C C . PRO A 1 90 ? 4.681 -6.192 -11.220 1.00 97.12 90 PRO A C 1
ATOM 746 O O . PRO A 1 90 ? 4.078 -6.252 -12.294 1.00 97.12 90 PRO A O 1
ATOM 749 N N . TYR A 1 91 ? 4.132 -5.637 -10.138 1.00 98.38 91 TYR A N 1
ATOM 750 C CA . TYR A 1 91 ? 2.859 -4.923 -10.243 1.00 98.38 91 TYR A CA 1
ATOM 751 C C . TYR A 1 91 ? 2.996 -3.706 -11.157 1.00 98.38 91 TYR A C 1
ATOM 753 O O . TYR A 1 91 ? 4.011 -2.998 -11.149 1.00 98.38 91 TYR A O 1
ATOM 761 N N . THR A 1 92 ? 1.948 -3.423 -11.926 1.00 98.38 92 THR A N 1
ATOM 762 C CA . THR A 1 92 ? 1.883 -2.188 -12.705 1.00 98.38 92 THR A CA 1
ATOM 763 C C . THR A 1 92 ? 1.572 -1.001 -11.793 1.00 98.38 92 THR A C 1
ATOM 765 O O . THR A 1 92 ? 1.062 -1.155 -10.682 1.00 98.38 92 THR A O 1
ATOM 768 N N . LYS A 1 93 ? 1.817 0.224 -12.272 1.00 98.50 93 LYS A N 1
ATOM 769 C CA . LYS A 1 93 ? 1.357 1.429 -11.564 1.00 98.50 93 LYS A CA 1
ATOM 770 C C . LYS A 1 93 ? -0.153 1.416 -11.339 1.00 98.50 93 LYS A C 1
ATOM 772 O O . LYS A 1 93 ? -0.601 1.826 -10.279 1.00 98.50 93 LYS A O 1
ATOM 777 N N . ALA A 1 94 ? -0.923 0.928 -12.314 1.00 98.62 94 ALA A N 1
ATOM 778 C CA . ALA A 1 94 ? -2.375 0.838 -12.204 1.00 98.62 94 ALA A CA 1
ATOM 779 C C . ALA A 1 94 ? -2.801 -0.109 -11.073 1.00 98.62 94 ALA A C 1
ATOM 781 O O . ALA A 1 94 ? -3.698 0.235 -10.312 1.00 98.62 94 ALA A O 1
ATOM 782 N N . ASP A 1 95 ? -2.116 -1.244 -10.913 1.00 98.69 95 ASP A N 1
ATOM 783 C CA . ASP A 1 95 ? -2.359 -2.178 -9.807 1.00 98.69 95 ASP A CA 1
ATOM 784 C C . ASP A 1 95 ? -2.078 -1.526 -8.446 1.00 98.69 95 ASP A C 1
ATOM 786 O O . ASP A 1 95 ? -2.874 -1.643 -7.519 1.00 98.69 95 ASP A O 1
ATOM 790 N N . VAL A 1 96 ? -0.969 -0.791 -8.325 1.00 98.75 96 VAL A N 1
ATOM 791 C CA . VAL A 1 96 ? -0.616 -0.099 -7.075 1.00 98.75 96 VAL A CA 1
ATOM 792 C C . VAL A 1 96 ? -1.588 1.046 -6.769 1.00 98.75 96 VAL A C 1
ATOM 794 O O . VAL A 1 96 ? -1.971 1.217 -5.616 1.00 98.75 96 VAL A O 1
ATOM 797 N N . LEU A 1 97 ? -2.025 1.805 -7.779 1.00 98.81 97 LEU A N 1
ATOM 798 C CA . LEU A 1 97 ? -3.032 2.861 -7.618 1.00 98.81 97 LEU A CA 1
ATOM 799 C C . LEU A 1 97 ? -4.396 2.293 -7.211 1.00 98.81 97 LEU A C 1
ATOM 801 O O . LEU A 1 97 ? -5.040 2.842 -6.322 1.00 98.81 97 LEU A O 1
ATOM 805 N N . GLU A 1 98 ? -4.806 1.165 -7.796 1.00 98.81 98 GLU A N 1
ATOM 806 C CA . GLU A 1 98 ? -5.998 0.433 -7.358 1.00 98.81 98 GLU A CA 1
ATOM 807 C C . GLU A 1 98 ? -5.882 0.035 -5.882 1.00 98.81 98 GLU A C 1
ATOM 809 O O . GLU A 1 98 ? -6.823 0.236 -5.112 1.00 98.81 98 GLU A O 1
ATOM 814 N N . TYR A 1 99 ? -4.718 -0.474 -5.464 1.00 98.75 99 TYR A N 1
ATOM 815 C CA . TYR A 1 99 ? -4.523 -0.879 -4.076 1.00 98.75 99 TYR A CA 1
ATOM 816 C C . TYR A 1 99 ? -4.477 0.314 -3.106 1.00 98.75 99 TYR A C 1
ATOM 818 O O . TYR A 1 99 ? -4.953 0.197 -1.979 1.00 98.75 99 TYR A O 1
ATOM 826 N N . ILE A 1 100 ? -3.991 1.485 -3.538 1.00 98.81 100 ILE A N 1
ATOM 827 C CA . ILE A 1 100 ? -4.102 2.735 -2.763 1.00 98.81 100 ILE A CA 1
ATOM 828 C C . ILE A 1 100 ? -5.569 3.065 -2.498 1.00 98.81 100 ILE A C 1
ATOM 830 O O . ILE A 1 100 ? -5.940 3.233 -1.338 1.00 98.81 100 ILE A O 1
ATOM 834 N N . THR A 1 101 ? -6.407 3.103 -3.538 1.00 98.62 101 THR A N 1
ATOM 835 C CA . THR A 1 101 ? -7.842 3.390 -3.386 1.00 98.62 101 THR A CA 1
ATOM 836 C C . THR A 1 101 ? -8.530 2.363 -2.488 1.00 98.62 101 THR A C 1
ATOM 838 O O . THR A 1 101 ? -9.364 2.718 -1.656 1.00 98.62 101 THR A O 1
ATOM 841 N N . PHE A 1 102 ? -8.150 1.090 -2.599 1.00 98.56 102 PHE A N 1
ATOM 842 C CA . PHE A 1 102 ? -8.633 0.055 -1.690 1.00 98.56 102 PHE A CA 1
ATOM 843 C C . PHE A 1 102 ? -8.238 0.348 -0.229 1.00 98.56 102 PHE A C 1
ATOM 845 O O . PHE A 1 102 ? -9.093 0.317 0.653 1.00 98.56 102 PHE A O 1
ATOM 852 N N . CYS A 1 103 ? -6.977 0.697 0.044 1.00 98.56 103 CYS A N 1
ATOM 853 C CA . CYS A 1 103 ? -6.521 1.068 1.388 1.00 98.56 103 CYS A CA 1
ATOM 854 C C . CYS A 1 103 ? -7.230 2.318 1.934 1.00 98.56 103 CYS A C 1
ATOM 856 O O . CYS A 1 103 ? -7.521 2.374 3.127 1.00 98.56 103 CYS A O 1
ATOM 858 N N . GLU A 1 104 ? -7.535 3.309 1.093 1.00 98.25 104 GLU A N 1
ATOM 859 C CA . GLU A 1 104 ? -8.318 4.485 1.499 1.00 98.25 104 GLU A CA 1
ATOM 860 C C . GLU A 1 104 ? -9.720 4.094 1.981 1.00 98.25 104 GLU A C 1
ATOM 862 O O . GLU A 1 104 ? -10.170 4.588 3.016 1.00 98.25 104 GLU A O 1
ATOM 867 N N . GLN A 1 105 ? -10.376 3.167 1.279 1.00 97.62 105 GLN A N 1
ATOM 868 C CA . GLN A 1 105 ? -11.675 2.638 1.692 1.00 97.62 105 GLN A CA 1
ATOM 869 C C . GLN A 1 105 ? -11.568 1.862 3.014 1.00 97.62 105 GLN A C 1
ATOM 871 O O . GLN A 1 105 ? -12.349 2.108 3.933 1.00 97.62 105 GLN A O 1
ATOM 876 N N . GLN A 1 106 ? -10.543 1.013 3.164 1.00 97.75 106 GLN A N 1
ATOM 877 C CA . GLN A 1 106 ? -10.293 0.295 4.420 1.00 97.75 106 GLN A CA 1
ATOM 878 C C . GLN A 1 106 ? -10.121 1.263 5.603 1.00 97.75 106 GLN A C 1
ATOM 880 O O . GLN A 1 106 ? -10.620 0.999 6.695 1.00 97.75 106 GLN A O 1
ATOM 885 N N . VAL A 1 107 ? -9.441 2.402 5.412 1.00 97.81 107 VAL A N 1
ATOM 886 C CA . VAL A 1 107 ? -9.277 3.429 6.462 1.00 97.81 107 VAL A CA 1
ATOM 887 C C . VAL A 1 107 ? -10.629 3.964 6.919 1.00 97.81 107 VAL A C 1
ATOM 889 O O . VAL A 1 107 ? -10.838 4.185 8.116 1.00 97.81 107 VAL A O 1
ATOM 892 N N . ASP A 1 108 ? -11.555 4.175 5.991 1.00 95.31 108 ASP A N 1
ATOM 893 C CA . ASP A 1 108 ? -12.880 4.661 6.339 1.00 95.31 108 ASP A CA 1
ATOM 894 C C . ASP A 1 108 ? -13.718 3.626 7.081 1.00 95.31 108 ASP A C 1
ATOM 896 O O . ASP A 1 108 ? -14.335 3.981 8.093 1.00 95.31 108 ASP A O 1
ATOM 900 N N . ASP A 1 109 ? -13.661 2.373 6.646 1.00 94.62 109 ASP A N 1
ATOM 901 C CA . ASP A 1 109 ? -14.459 1.287 7.212 1.00 94.62 109 ASP A CA 1
ATOM 902 C C . ASP A 1 109 ? -13.934 0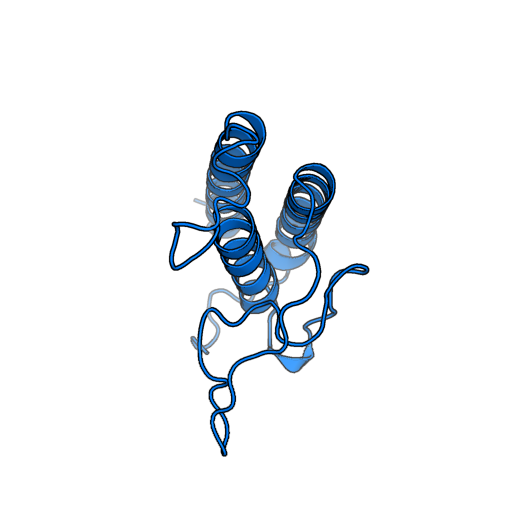.821 8.577 1.00 94.62 109 ASP A C 1
ATOM 904 O O . ASP A 1 109 ? -14.720 0.515 9.476 1.00 94.62 109 ASP A O 1
ATOM 908 N N . VAL A 1 110 ? -12.611 0.807 8.769 1.00 95.31 110 VAL A N 1
ATOM 909 C CA . VAL A 1 110 ? -11.990 0.200 9.956 1.00 95.31 110 VAL A CA 1
ATOM 910 C C . VAL A 1 110 ? -11.725 1.211 11.070 1.00 95.31 110 VAL A C 1
ATOM 912 O O . VAL A 1 110 ? -11.993 0.919 12.232 1.00 95.31 110 VAL A O 1
ATOM 915 N N . VAL A 1 111 ? -11.258 2.433 10.779 1.00 95.19 111 VAL A N 1
ATOM 916 C CA . VAL A 1 111 ? -10.842 3.364 11.856 1.00 95.19 111 VAL A CA 1
ATOM 917 C C . VAL A 1 111 ? -11.994 3.720 12.804 1.00 95.19 111 VAL A C 1
ATOM 919 O O . VAL A 1 111 ? -11.779 3.931 14.003 1.00 95.19 111 VAL A O 1
ATOM 922 N N . ASP A 1 112 ? -13.230 3.754 12.302 1.00 93.50 112 ASP A N 1
ATOM 923 C CA . ASP A 1 112 ? -14.395 4.035 13.142 1.00 93.50 112 ASP A CA 1
ATOM 924 C C . ASP A 1 112 ? -14.723 2.893 14.113 1.00 93.50 112 ASP A C 1
ATOM 926 O O . ASP A 1 112 ? -15.285 3.157 15.181 1.00 93.50 112 ASP A O 1
ATOM 930 N N . THR A 1 113 ? -14.291 1.663 13.829 1.00 91.44 113 THR A N 1
ATOM 931 C CA . THR A 1 113 ? -14.521 0.483 14.679 1.00 91.44 113 THR A CA 1
ATOM 932 C C . THR A 1 113 ? -13.406 0.242 15.699 1.00 91.44 113 THR A C 1
ATOM 934 O O . THR A 1 113 ? -13.648 -0.432 16.697 1.00 91.44 113 THR A O 1
ATOM 937 N N . LEU A 1 114 ? -12.224 0.850 15.523 1.00 88.75 114 LEU A N 1
ATOM 938 C CA . LEU A 1 114 ? -11.064 0.630 16.397 1.00 88.75 114 LEU A CA 1
ATOM 939 C C . LEU A 1 114 ? -11.318 1.021 17.862 1.00 88.75 114 LEU A C 1
ATOM 941 O O . LEU A 1 114 ? -11.831 2.112 18.154 1.00 88.75 114 LEU A O 1
ATOM 945 N N . ASP A 1 115 ? -10.881 0.163 18.785 1.00 90.19 115 ASP A N 1
ATOM 946 C CA . ASP A 1 115 ? -10.755 0.485 20.207 1.00 90.19 115 ASP A CA 1
ATOM 947 C C . ASP A 1 115 ? -9.392 1.135 20.477 1.00 90.19 115 ASP A C 1
ATOM 949 O O . ASP A 1 115 ? -8.376 0.466 20.642 1.00 90.19 115 ASP A O 1
ATOM 953 N N . LEU A 1 116 ? -9.373 2.469 20.531 1.00 89.25 116 LEU A N 1
ATOM 954 C CA . LEU A 1 116 ? -8.147 3.239 20.766 1.00 89.25 116 LEU A CA 1
ATOM 955 C C . LEU A 1 116 ? -7.637 3.164 22.218 1.00 89.25 116 LEU A C 1
ATOM 957 O O . LEU A 1 116 ? -6.578 3.720 22.505 1.00 89.25 116 LEU A O 1
ATOM 961 N N . ALA A 1 117 ? -8.392 2.549 23.135 1.00 89.81 117 ALA A N 1
ATOM 962 C CA . ALA A 1 117 ? -7.983 2.327 24.523 1.00 89.81 117 ALA A CA 1
ATOM 963 C C . ALA A 1 117 ? -7.526 0.881 24.784 1.00 89.81 117 ALA A C 1
ATOM 965 O O . ALA A 1 117 ? -7.092 0.575 25.898 1.00 89.81 117 ALA A O 1
ATOM 966 N N . GLY A 1 118 ? -7.624 0.007 23.777 1.00 84.56 118 GLY A N 1
ATOM 967 C CA . GLY A 1 118 ? -7.151 -1.367 23.844 1.00 84.56 118 GLY A CA 1
ATOM 968 C C . GLY A 1 118 ? -5.626 -1.463 24.000 1.00 84.56 118 GLY A C 1
ATOM 969 O O . GLY A 1 118 ? -4.907 -0.470 23.845 1.00 84.56 118 GLY A O 1
ATOM 970 N N . PRO A 1 119 ? -5.102 -2.657 24.327 1.00 79.62 119 PRO A N 1
ATOM 971 C CA . PRO A 1 119 ? -3.665 -2.883 24.330 1.00 79.62 119 PRO A CA 1
ATOM 972 C C . PRO A 1 119 ? -3.089 -2.632 22.931 1.00 79.62 119 PRO A C 1
ATOM 974 O O . PRO A 1 119 ? -3.706 -2.974 21.924 1.00 79.62 119 PRO A O 1
ATOM 977 N N . SER A 1 120 ? -1.884 -2.062 22.875 1.00 70.19 120 SER A N 1
ATOM 978 C CA . SER A 1 120 ? -1.075 -2.156 21.659 1.00 70.19 120 SER A CA 1
ATOM 979 C C . SER A 1 120 ? -0.774 -3.633 21.413 1.00 70.19 120 SER A C 1
ATOM 981 O O . SER A 1 120 ? -0.456 -4.335 22.377 1.00 70.19 120 SER A O 1
ATOM 983 N N . GLY A 1 121 ? -0.901 -4.073 20.157 1.00 57.38 121 GLY A N 1
ATOM 984 C CA . GLY A 1 121 ? -0.500 -5.417 19.725 1.00 57.38 121 GLY A CA 1
ATOM 985 C C . GLY A 1 121 ? 0.925 -5.773 20.124 1.00 57.38 121 GLY A C 1
ATOM 986 O O . GLY A 1 121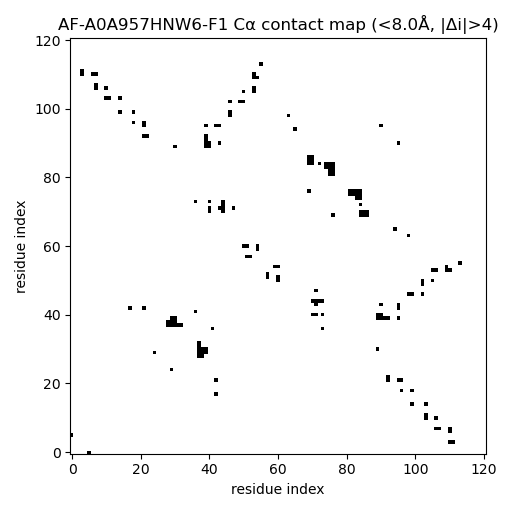 ? 1.738 -4.836 20.321 1.00 57.38 121 GLY A O 1
#

Mean predicted aligned error: 3.16 Å

Solvent-accessible surface area (backbone atoms only — not comparable to full-atom values): 7476 Å² total; per-residue (Å²): 132,62,64,56,62,51,50,48,51,52,51,52,53,51,51,52,52,50,48,53,50,58,73,68,50,52,75,75,55,39,67,31,87,86,47,92,72,29,50,46,52,52,56,47,26,53,49,50,51,52,51,44,71,60,36,97,40,81,87,70,55,73,80,60,95,81,68,61,79,60,56,66,53,95,48,56,44,96,53,89,92,41,53,70,56,81,74,75,85,77,72,51,69,66,58,50,51,52,50,48,56,51,44,56,50,47,46,64,68,37,51,79,70,58,68,89,83,56,83,79,131

Secondary structure (DSSP, 8-state):
--HHHHHHHHHHHHHHHHHHHHHHS-HHHHT-TT-SS-HHHHHHHHHHHHHHHHSSSGGG----TTPPTTTT-SSS-SSTT-PPP---SPPPHHHHHHHHHHHHHHHHHHHTT--TTSPP-

Radius of gyration: 15.69 Å; Cα contacts (8 Å, |Δi|>4): 92; chains: 1; bounding box: 34×39×41 Å

Nearest PDB structures (foldseek):
  8u42-assembly1_A  TM=6.430E-01  e=6.007E-01  Vreelandella halophila
  6qki-assembly1_C  TM=5.888E-01  e=1.557E+00  Chloracidobacterium thermophilum B
  6qki-assembly1_B  TM=6.296E-01  e=2.179E+00  Chloracidobacterium thermophilum B
  6qki-assembly1_A  TM=6.103E-01  e=3.609E+00  Chloracidobacterium thermophilum B

Foldseek 3Di:
DPVLVVQLVVLVVVLVVLLVCLVPDDPCQQAPPPDLQGVLLVLVLVLVVLQCVLAPHNVRDDDDPPDDPPSNDSAFDPDPPRDGDPDDDGDDSVRSNVSSVVSSVSSVVRSVVDDPVDDDD

pLDDT: mean 95.21, std 5.82, range [57.38, 98.81]